Protein AF-A0A960H2F2-F1 (afdb_monomer_lite)

pLDDT: mean 79.86, std 14.3, range [40.44, 92.06]

Secondary structure (DSSP, 8-state):
-PPPHHHHHHHHHHHHHHHHHTT----HHHHHHHHHHHHHS-GGG--HHHHHHHH--HHHHHHHHHHHHHHHHTS--

Sequence (77 aa):
MAPTPRAAERVALDAFNAAQTAGQPITPKFVREHMKKLLAHPPECMCELCDAAARTTMASVWRLAERWGKLKLGRTR

Structure (mmCIF, N/CA/C/O backbone):
data_AF-A0A960H2F2-F1
#
_entry.id   AF-A0A960H2F2-F1
#
loop_
_atom_site.group_PDB
_atom_site.id
_atom_site.type_symbol
_atom_site.label_atom_id
_atom_site.label_alt_id
_atom_site.label_comp_id
_atom_site.label_asym_id
_atom_site.label_entity_id
_atom_site.label_seq_id
_atom_site.pdbx_PDB_ins_code
_atom_site.Cartn_x
_atom_site.Cartn_y
_atom_site.Cartn_z
_atom_site.occupancy
_atom_site.B_iso_or_equiv
_atom_site.auth_seq_id
_atom_site.auth_comp_id
_atom_site.auth_asym_id
_atom_site.auth_atom_id
_atom_site.pdbx_PDB_model_num
ATOM 1 N N . MET A 1 1 ? 17.661 4.875 -4.873 1.00 42.62 1 MET A N 1
ATOM 2 C CA . MET A 1 1 ? 16.574 5.876 -4.979 1.00 42.62 1 MET A CA 1
ATOM 3 C C . MET A 1 1 ? 15.621 5.668 -3.817 1.00 42.62 1 MET A C 1
ATOM 5 O O . MET A 1 1 ? 15.148 4.554 -3.647 1.00 42.62 1 MET A O 1
ATOM 9 N N . ALA A 1 2 ? 15.405 6.686 -2.982 1.00 43.34 2 ALA A N 1
ATOM 10 C CA . ALA A 1 2 ? 14.393 6.620 -1.930 1.00 43.34 2 ALA A CA 1
ATOM 11 C C . ALA A 1 2 ? 12.988 6.625 -2.567 1.00 43.34 2 ALA A C 1
ATOM 13 O O . ALA A 1 2 ? 12.805 7.295 -3.588 1.00 43.34 2 ALA A O 1
ATOM 14 N N . PRO A 1 3 ? 12.008 5.900 -2.004 1.00 50.81 3 PRO A N 1
ATOM 15 C CA . PRO A 1 3 ? 10.647 5.907 -2.521 1.00 50.81 3 PRO A CA 1
ATOM 16 C C . PRO A 1 3 ? 10.084 7.329 -2.465 1.00 50.81 3 PRO A C 1
ATOM 18 O O . PRO A 1 3 ? 10.127 7.973 -1.416 1.00 50.81 3 PRO A O 1
ATOM 21 N N . THR A 1 4 ? 9.585 7.846 -3.589 1.00 56.81 4 THR A N 1
ATOM 22 C CA . THR A 1 4 ? 8.973 9.178 -3.595 1.00 56.81 4 THR A CA 1
ATOM 23 C C . THR A 1 4 ? 7.673 9.137 -2.782 1.00 56.81 4 THR A C 1
ATOM 25 O O . THR A 1 4 ? 6.943 8.141 -2.860 1.00 56.81 4 THR A O 1
ATOM 28 N N . PRO A 1 5 ? 7.341 10.199 -2.020 1.00 64.12 5 PRO A N 1
ATOM 29 C CA . PRO A 1 5 ? 6.086 10.271 -1.267 1.00 64.12 5 PRO A CA 1
ATOM 30 C C . PRO A 1 5 ? 4.874 9.930 -2.144 1.00 64.12 5 PRO A C 1
ATOM 32 O O . PRO A 1 5 ? 4.062 9.091 -1.766 1.00 64.12 5 PRO A O 1
ATOM 35 N N . ARG A 1 6 ? 4.865 10.434 -3.387 1.00 78.12 6 ARG A N 1
ATOM 36 C CA . ARG A 1 6 ? 3.815 10.177 -4.382 1.00 78.12 6 ARG A CA 1
ATOM 37 C C . ARG A 1 6 ? 3.619 8.702 -4.732 1.00 78.12 6 ARG A C 1
AT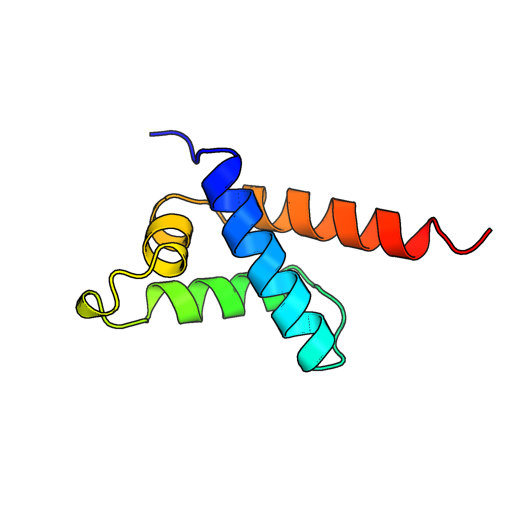OM 39 O O . ARG A 1 6 ? 2.478 8.278 -4.891 1.00 78.12 6 ARG A O 1
ATOM 46 N N . ALA A 1 7 ? 4.690 7.916 -4.867 1.00 83.56 7 ALA A N 1
ATOM 47 C CA . ALA A 1 7 ? 4.573 6.498 -5.215 1.00 83.56 7 ALA A CA 1
ATOM 48 C C . ALA A 1 7 ? 3.943 5.695 -4.066 1.00 83.56 7 ALA A C 1
ATOM 50 O O . ALA A 1 7 ? 3.027 4.900 -4.274 1.00 83.56 7 ALA A O 1
ATOM 51 N N . ALA A 1 8 ? 4.387 5.953 -2.833 1.00 86.31 8 ALA A N 1
ATOM 52 C CA . ALA A 1 8 ? 3.807 5.333 -1.647 1.00 86.31 8 ALA A CA 1
ATOM 53 C C . ALA A 1 8 ? 2.344 5.749 -1.432 1.00 86.31 8 ALA A C 1
ATOM 55 O O . ALA A 1 8 ? 1.522 4.897 -1.108 1.00 86.31 8 ALA A O 1
ATOM 56 N N . GLU A 1 9 ? 2.010 7.023 -1.652 1.00 87.06 9 GLU A N 1
ATOM 57 C CA . GLU A 1 9 ? 0.640 7.543 -1.554 1.00 87.06 9 GLU A CA 1
ATOM 58 C C . GLU A 1 9 ? -0.300 6.887 -2.567 1.00 87.06 9 GLU A C 1
ATOM 60 O O . GLU A 1 9 ? -1.398 6.477 -2.198 1.00 87.06 9 GLU A O 1
ATOM 65 N N . ARG A 1 10 ? 0.138 6.725 -3.821 1.00 89.62 10 ARG A N 1
ATOM 66 C CA . ARG A 1 10 ? -0.660 6.092 -4.881 1.00 89.62 10 ARG A CA 1
ATOM 67 C C . ARG A 1 10 ? -1.019 4.648 -4.527 1.00 89.62 10 ARG A C 1
ATOM 69 O O . ARG A 1 10 ? -2.187 4.272 -4.568 1.00 89.62 10 ARG A O 1
ATOM 76 N N . VAL A 1 11 ? -0.018 3.862 -4.127 1.00 89.44 11 VAL A N 1
ATOM 77 C CA . VAL A 1 11 ? -0.199 2.451 -3.753 1.00 89.44 11 VAL A CA 1
ATOM 78 C C . VAL A 1 11 ? -1.003 2.321 -2.460 1.00 89.44 11 VAL A C 1
ATOM 80 O O . VAL A 1 11 ? -1.834 1.425 -2.343 1.00 89.44 11 VAL A O 1
ATOM 83 N N . ALA A 1 12 ? -0.806 3.226 -1.498 1.00 89.75 12 ALA A N 1
ATOM 84 C CA . ALA A 1 12 ? -1.602 3.248 -0.276 1.00 89.75 12 ALA A CA 1
ATOM 85 C C . ALA A 1 12 ? -3.075 3.551 -0.571 1.00 89.75 12 ALA A C 1
ATOM 87 O O . ALA A 1 12 ? -3.946 2.938 0.045 1.00 89.75 12 ALA A O 1
ATOM 88 N N . LEU A 1 13 ? -3.365 4.479 -1.494 1.00 87.94 13 LEU A N 1
ATOM 89 C CA . LEU A 1 13 ? -4.736 4.860 -1.852 1.00 87.94 13 LEU A CA 1
ATOM 90 C C . LEU A 1 13 ? -5.454 3.706 -2.530 1.00 87.94 13 LEU A C 1
ATOM 92 O O . LEU A 1 13 ? -6.589 3.391 -2.182 1.00 87.94 13 LEU A O 1
ATOM 96 N N . ASP A 1 14 ? -4.761 3.045 -3.448 1.00 90.69 14 ASP A N 1
ATOM 97 C CA . ASP A 1 14 ? -5.282 1.875 -4.132 1.00 90.69 14 ASP A CA 1
ATOM 98 C C . ASP A 1 14 ? -5.531 0.711 -3.161 1.00 90.69 14 ASP A C 1
ATOM 100 O O . ASP A 1 14 ? -6.631 0.165 -3.127 1.00 90.69 14 ASP A O 1
ATOM 104 N N . ALA A 1 15 ? -4.579 0.413 -2.268 1.00 89.75 15 ALA A N 1
ATOM 105 C CA . ALA A 1 15 ? -4.763 -0.595 -1.224 1.00 89.75 15 ALA A CA 1
ATOM 106 C C . ALA A 1 15 ? -5.927 -0.249 -0.277 1.00 89.75 15 ALA A C 1
ATOM 108 O O . ALA A 1 15 ? -6.681 -1.130 0.134 1.00 89.75 15 ALA A O 1
ATOM 109 N N . PHE A 1 16 ? -6.099 1.028 0.071 1.00 87.75 16 PHE A N 1
ATOM 110 C CA . PHE A 1 16 ? -7.206 1.489 0.907 1.00 87.75 16 PHE A CA 1
ATOM 111 C C . PHE A 1 16 ? -8.559 1.330 0.209 1.00 87.75 16 PHE A C 1
ATOM 113 O O . PHE A 1 16 ? -9.508 0.830 0.813 1.00 87.75 16 PHE A O 1
ATOM 120 N N . ASN A 1 17 ? -8.649 1.702 -1.066 1.00 88.75 17 ASN A N 1
ATOM 121 C CA . ASN A 1 17 ? -9.859 1.522 -1.862 1.00 88.75 17 ASN A CA 1
ATOM 122 C C . ASN A 1 17 ? -10.188 0.039 -2.044 1.00 88.75 17 ASN A C 1
ATOM 124 O O . ASN A 1 17 ? -11.321 -0.356 -1.786 1.00 88.75 17 ASN A O 1
ATOM 128 N N . ALA A 1 18 ? -9.196 -0.789 -2.376 1.00 89.56 18 ALA A N 1
ATOM 129 C CA . ALA A 1 18 ? -9.364 -2.231 -2.508 1.00 89.56 18 ALA A CA 1
ATOM 130 C C . ALA A 1 18 ? -9.860 -2.877 -1.202 1.00 89.56 18 ALA A C 1
ATOM 132 O O . ALA A 1 18 ? -10.753 -3.723 -1.237 1.00 89.56 18 ALA A O 1
ATOM 133 N N . ALA A 1 19 ? -9.333 -2.452 -0.047 1.00 88.12 19 ALA A N 1
ATOM 134 C CA . ALA A 1 19 ? -9.792 -2.929 1.256 1.00 88.12 19 ALA A CA 1
ATOM 135 C C . ALA A 1 19 ? -11.261 -2.546 1.516 1.00 88.12 19 ALA A C 1
ATOM 137 O O . ALA A 1 19 ? -12.055 -3.394 1.921 1.00 88.12 19 ALA A O 1
ATOM 138 N N . GLN A 1 20 ? -11.648 -1.301 1.209 1.00 86.56 20 GLN A N 1
ATOM 139 C CA . GLN A 1 20 ? -13.038 -0.852 1.341 1.00 86.56 20 GLN A CA 1
ATOM 140 C C . GLN A 1 20 ? -13.993 -1.596 0.401 1.00 86.56 20 GLN A C 1
ATOM 142 O O . GLN A 1 20 ? -15.058 -2.018 0.842 1.00 86.56 20 GLN A O 1
ATOM 147 N N . THR A 1 21 ? -13.612 -1.803 -0.861 1.00 89.00 21 THR A N 1
ATOM 148 C CA . THR A 1 21 ? -14.402 -2.580 -1.830 1.00 89.00 21 THR A CA 1
ATOM 149 C C . THR A 1 21 ? -14.562 -4.034 -1.389 1.00 89.00 21 THR A C 1
ATOM 151 O O . THR A 1 21 ? -15.624 -4.617 -1.579 1.00 89.00 21 THR A O 1
ATOM 154 N N . ALA A 1 22 ? -13.540 -4.610 -0.753 1.00 87.12 22 ALA A N 1
ATOM 155 C CA . ALA A 1 22 ? -13.601 -5.952 -0.181 1.00 87.12 22 ALA A CA 1
ATOM 156 C C . ALA A 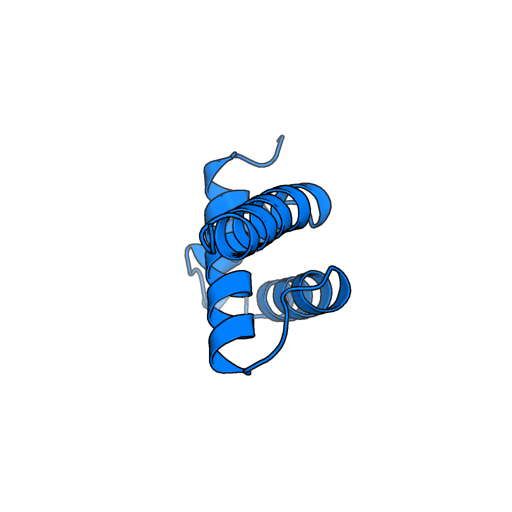1 22 ? -14.377 -6.026 1.150 1.00 87.12 22 ALA A C 1
ATOM 158 O O . ALA A 1 22 ? -14.548 -7.120 1.685 1.00 87.12 22 ALA A O 1
ATOM 159 N N . GLY A 1 23 ? -14.808 -4.892 1.719 1.00 88.06 23 GLY A N 1
ATOM 160 C CA . GLY A 1 23 ? -15.447 -4.839 3.037 1.00 88.06 23 GLY A CA 1
ATOM 161 C C . GLY A 1 23 ? -14.517 -5.254 4.183 1.00 88.06 23 GLY A C 1
ATOM 162 O O . GLY A 1 23 ? -14.983 -5.706 5.226 1.00 88.06 23 GLY A O 1
ATOM 163 N N . GLN A 1 24 ? -13.200 -5.142 3.992 1.00 86.88 24 GLN A N 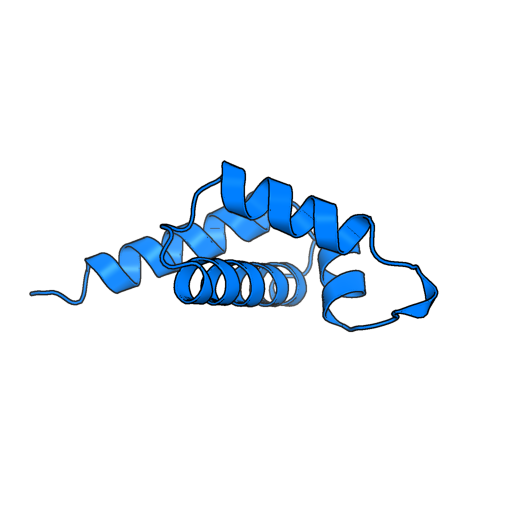1
ATOM 164 C CA . GLN A 1 24 ? -12.190 -5.573 4.955 1.00 86.88 24 GLN A CA 1
ATOM 165 C C . GLN A 1 24 ? -11.413 -4.378 5.519 1.00 86.88 24 GLN A C 1
ATOM 167 O O . GLN A 1 24 ? -11.181 -3.389 4.820 1.00 86.88 24 GLN A O 1
ATOM 172 N N . PRO A 1 25 ? -10.963 -4.446 6.783 1.00 84.69 25 PRO A N 1
ATOM 173 C CA . PRO A 1 25 ? -10.083 -3.424 7.326 1.00 84.69 25 PRO A CA 1
ATOM 174 C C . PRO A 1 25 ? -8.733 -3.437 6.601 1.00 84.69 25 PRO A C 1
ATOM 176 O O . PRO A 1 25 ? -8.181 -4.498 6.290 1.00 84.69 25 PRO A O 1
ATOM 179 N N . ILE A 1 26 ? -8.153 -2.253 6.391 1.00 85.25 26 ILE A N 1
ATOM 180 C CA . ILE A 1 26 ? -6.780 -2.162 5.901 1.00 85.25 26 ILE A CA 1
ATOM 181 C C . ILE A 1 26 ? -5.819 -2.658 6.986 1.00 85.25 26 ILE A C 1
ATOM 183 O O . ILE A 1 26 ? -5.756 -2.126 8.091 1.00 85.25 26 ILE A O 1
ATOM 187 N N . THR A 1 27 ? -5.072 -3.713 6.674 1.00 89.62 27 THR A N 1
ATOM 188 C CA . THR A 1 27 ? -4.108 -4.340 7.587 1.00 89.62 27 THR A CA 1
ATOM 189 C C . THR A 1 27 ? -2.733 -4.438 6.927 1.00 89.62 27 THR A C 1
ATOM 191 O O . THR A 1 27 ? -2.642 -4.410 5.694 1.00 89.62 27 THR A O 1
ATOM 194 N N . PRO A 1 28 ? -1.648 -4.635 7.702 1.00 89.75 28 PRO A N 1
ATOM 195 C CA . PRO A 1 28 ? -0.322 -4.869 7.131 1.00 89.75 28 PRO A CA 1
ATOM 196 C C . PRO A 1 28 ? -0.302 -6.083 6.192 1.00 89.75 28 PRO A C 1
ATOM 198 O O . PRO A 1 28 ? 0.384 -6.073 5.171 1.00 89.75 28 PRO A O 1
ATOM 201 N N . LYS A 1 29 ? -1.087 -7.120 6.522 1.00 91.31 29 LYS A N 1
ATOM 202 C CA . LYS A 1 29 ? -1.261 -8.314 5.687 1.00 91.31 29 LYS A CA 1
ATOM 203 C C . LYS A 1 29 ? -1.930 -7.963 4.358 1.00 91.31 29 LYS A C 1
ATOM 205 O O . LYS A 1 29 ? -1.419 -8.363 3.319 1.00 91.31 29 LYS A O 1
ATOM 210 N N . PHE A 1 30 ? -3.014 -7.186 4.387 1.00 90.88 30 PHE A N 1
ATOM 211 C CA . PHE A 1 30 ? -3.707 -6.751 3.174 1.00 90.88 30 PHE A CA 1
ATOM 212 C C . PHE A 1 30 ? -2.776 -5.959 2.250 1.00 90.88 30 PHE A C 1
ATOM 214 O O . PHE A 1 30 ? -2.643 -6.289 1.078 1.00 90.88 30 PHE A O 1
ATOM 221 N N . VAL A 1 31 ? -2.066 -4.965 2.793 1.00 90.81 31 VAL A N 1
ATOM 222 C CA . VAL A 1 31 ? -1.127 -4.129 2.025 1.00 90.81 31 VAL A CA 1
ATOM 223 C C . VAL A 1 31 ? -0.014 -4.970 1.400 1.00 90.81 31 VAL A C 1
ATOM 225 O O . VAL A 1 31 ? 0.330 -4.764 0.240 1.00 90.81 31 VAL A O 1
ATOM 228 N N . ARG A 1 32 ? 0.524 -5.951 2.136 1.00 92.06 3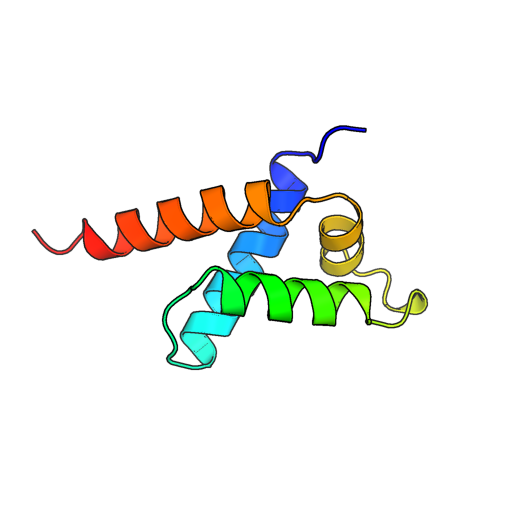2 ARG A N 1
ATOM 229 C CA . ARG A 1 32 ? 1.543 -6.867 1.611 1.00 92.06 32 ARG A CA 1
ATOM 230 C C . ARG A 1 32 ? 1.022 -7.687 0.432 1.00 92.06 32 ARG A C 1
ATOM 232 O O . ARG A 1 32 ? 1.682 -7.728 -0.601 1.00 92.06 32 ARG A O 1
ATOM 239 N N . GLU A 1 33 ? -0.131 -8.334 0.584 1.00 91.56 33 GLU A N 1
ATOM 240 C CA . GLU A 1 33 ? -0.722 -9.144 -0.489 1.00 91.56 33 GLU A CA 1
ATOM 241 C C . GLU A 1 33 ? -1.078 -8.285 -1.704 1.00 91.56 33 GLU A C 1
ATOM 243 O O . GLU A 1 33 ? -0.846 -8.686 -2.841 1.00 91.56 33 GL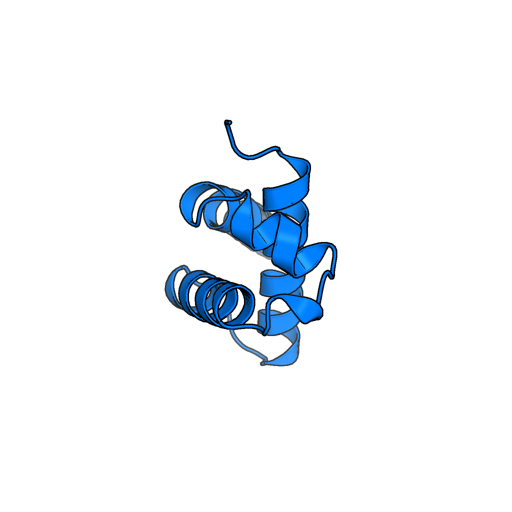U A O 1
ATOM 248 N N . HIS A 1 34 ? -1.577 -7.073 -1.469 1.00 90.31 34 HIS A N 1
ATOM 249 C CA . HIS A 1 34 ? -1.890 -6.116 -2.522 1.00 90.31 34 HIS A CA 1
ATOM 250 C C . HIS A 1 34 ? -0.646 -5.698 -3.309 1.00 90.31 34 HIS A C 1
ATOM 252 O O . HIS A 1 34 ? -0.614 -5.815 -4.530 1.00 90.31 34 HIS A O 1
ATOM 258 N N . MET A 1 35 ? 0.430 -5.312 -2.618 1.00 90.25 35 MET A N 1
ATOM 259 C CA . MET A 1 35 ? 1.708 -5.001 -3.267 1.00 90.25 35 MET A CA 1
ATOM 260 C C . MET A 1 35 ? 2.286 -6.204 -4.013 1.00 90.25 35 MET A C 1
ATOM 262 O O . MET A 1 35 ? 2.813 -6.041 -5.107 1.00 90.25 35 MET A O 1
ATOM 266 N N . LYS A 1 36 ? 2.167 -7.416 -3.458 1.00 90.94 36 LYS A N 1
ATOM 267 C CA . LYS A 1 36 ? 2.617 -8.641 -4.127 1.00 90.94 36 LYS A CA 1
ATOM 268 C C . LYS A 1 36 ? 1.868 -8.870 -5.438 1.00 90.94 36 LYS A C 1
ATOM 270 O O . LYS A 1 36 ? 2.499 -9.231 -6.423 1.00 90.94 36 LYS A O 1
ATOM 275 N N . LYS A 1 37 ? 0.553 -8.627 -5.469 1.00 88.88 37 LYS A N 1
ATOM 276 C CA . LYS A 1 37 ? -0.240 -8.684 -6.705 1.00 88.88 37 LYS A CA 1
ATOM 277 C C . LYS A 1 37 ? 0.245 -7.652 -7.720 1.00 88.88 37 LYS A C 1
ATOM 279 O O . LYS A 1 37 ? 0.487 -8.022 -8.858 1.00 88.88 37 LYS A O 1
ATOM 284 N N . LEU A 1 38 ? 0.470 -6.405 -7.299 1.00 87.50 38 LEU A N 1
ATOM 285 C CA . LEU A 1 38 ? 0.983 -5.347 -8.181 1.00 87.50 38 LEU A CA 1
ATOM 286 C C . LEU A 1 38 ? 2.376 -5.658 -8.744 1.00 87.5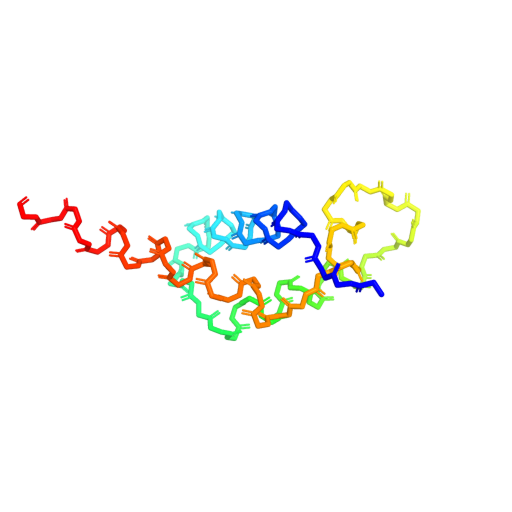0 38 LEU A C 1
ATOM 288 O O . LEU A 1 38 ? 2.644 -5.365 -9.899 1.00 87.50 38 LEU A O 1
ATOM 292 N N . LEU A 1 39 ? 3.255 -6.278 -7.956 1.00 85.94 39 LEU A N 1
ATOM 293 C CA . LEU A 1 39 ? 4.586 -6.692 -8.415 1.00 85.94 39 LEU A CA 1
ATOM 294 C C . LEU A 1 39 ? 4.560 -7.959 -9.282 1.00 85.94 39 LEU A C 1
ATOM 296 O O . LEU A 1 39 ? 5.495 -8.194 -10.039 1.00 85.94 39 LEU A O 1
ATOM 300 N N . ALA A 1 40 ? 3.515 -8.779 -9.162 1.00 88.06 40 ALA A N 1
ATOM 301 C CA . ALA A 1 40 ? 3.297 -9.956 -9.999 1.00 88.06 40 ALA A CA 1
ATOM 302 C C . ALA A 1 40 ? 2.576 -9.627 -11.316 1.00 88.06 40 ALA A C 1
ATOM 304 O O . ALA A 1 40 ? 2.413 -10.517 -12.151 1.00 88.06 40 ALA A O 1
ATOM 305 N N . HIS A 1 41 ? 2.122 -8.383 -11.504 1.00 81.38 41 HIS A N 1
ATOM 306 C CA . HIS A 1 41 ? 1.526 -7.969 -12.767 1.00 81.38 41 HIS A CA 1
ATOM 307 C C . HIS A 1 41 ? 2.557 -8.038 -13.903 1.00 81.38 41 HIS A C 1
ATOM 309 O O . HIS A 1 41 ? 3.734 -7.732 -13.686 1.00 81.38 41 HIS A O 1
ATOM 315 N N . PRO A 1 42 ? 2.123 -8.398 -15.123 1.00 77.12 42 PRO A N 1
ATOM 316 C CA . PRO A 1 42 ? 2.993 -8.403 -16.287 1.00 77.12 42 PRO A CA 1
ATOM 317 C C . PRO A 1 42 ? 3.677 -7.039 -16.489 1.00 77.12 42 PRO A C 1
ATOM 319 O O . PRO A 1 42 ? 3.015 -6.004 -16.358 1.00 77.12 42 PRO A O 1
ATOM 322 N N . PRO A 1 43 ? 4.975 -7.003 -16.844 1.00 64.88 43 PRO A N 1
ATOM 323 C CA . PRO A 1 43 ? 5.727 -5.754 -17.006 1.00 64.88 43 PRO A CA 1
ATOM 324 C C . PRO A 1 43 ? 5.174 -4.862 -18.131 1.00 64.88 43 PRO A C 1
ATOM 326 O O . PRO A 1 43 ? 5.337 -3.645 -18.093 1.00 64.88 43 PRO A O 1
ATOM 329 N N . GLU A 1 44 ? 4.457 -5.451 -19.089 1.00 72.50 44 GLU A N 1
ATOM 330 C CA . GLU A 1 44 ? 3.722 -4.759 -20.158 1.00 72.50 44 GLU A CA 1
ATOM 331 C C . GLU A 1 44 ? 2.536 -3.919 -19.657 1.00 72.50 44 GLU A C 1
ATOM 333 O O . GLU A 1 44 ? 2.056 -3.048 -20.376 1.00 72.50 44 GLU A O 1
ATOM 338 N N . CYS A 1 45 ? 2.081 -4.126 -18.414 1.00 73.06 45 CYS A N 1
ATOM 339 C CA . CYS A 1 45 ? 0.985 -3.356 -17.833 1.00 73.06 45 CYS A CA 1
ATOM 340 C C . CYS A 1 45 ? 1.316 -1.856 -17.769 1.00 73.06 45 CYS A C 1
ATOM 342 O O . CYS A 1 45 ? 0.394 -1.051 -17.880 1.00 73.06 45 CYS A O 1
ATOM 344 N N . MET A 1 46 ? 2.604 -1.493 -17.596 1.00 64.94 46 MET A N 1
ATOM 345 C CA . MET A 1 46 ? 3.174 -0.126 -17.587 1.00 64.94 46 MET A CA 1
ATOM 346 C C . MET A 1 46 ? 2.344 0.949 -16.857 1.00 64.94 46 MET A C 1
ATOM 348 O O . MET A 1 46 ? 2.540 2.148 -17.056 1.00 64.94 46 MET A O 1
ATOM 352 N N . CYS A 1 47 ? 1.412 0.548 -15.994 1.00 80.75 47 CYS A N 1
ATOM 353 C CA . CYS A 1 47 ? 0.509 1.478 -15.359 1.00 80.75 47 CYS A CA 1
ATOM 354 C C . CYS A 1 47 ? 1.256 2.193 -14.237 1.00 80.75 47 CYS A C 1
ATOM 356 O O . CYS A 1 47 ? 2.135 1.626 -13.579 1.00 80.75 47 CYS A O 1
ATOM 358 N N . GLU A 1 48 ? 0.874 3.443 -13.983 1.00 81.50 48 GLU A N 1
ATOM 359 C CA . GLU A 1 48 ? 1.508 4.263 -12.947 1.00 81.50 48 GLU A CA 1
ATOM 360 C C . GLU A 1 48 ? 1.480 3.588 -11.565 1.00 81.50 48 GLU A C 1
ATOM 362 O O . GLU A 1 48 ? 2.315 3.879 -10.715 1.00 81.50 48 GLU A O 1
ATOM 367 N N . LEU A 1 49 ? 0.538 2.667 -11.337 1.00 84.06 49 LEU A N 1
ATOM 368 C CA . LEU A 1 49 ? 0.423 1.901 -10.103 1.00 84.06 49 LEU A CA 1
ATOM 369 C C . LEU A 1 49 ? 1.478 0.786 -9.988 1.00 84.06 49 LEU A C 1
ATOM 371 O O . LEU A 1 49 ? 2.032 0.593 -8.908 1.00 84.06 49 LEU A O 1
ATOM 375 N N . CYS A 1 50 ? 1.789 0.088 -11.084 1.00 83.81 50 CYS A N 1
ATOM 376 C CA . CYS A 1 50 ? 2.855 -0.917 -11.119 1.00 83.81 50 CYS A CA 1
ATOM 377 C C . CYS A 1 50 ? 4.233 -0.253 -10.984 1.00 83.81 50 CYS A C 1
ATOM 379 O O . CYS A 1 50 ? 5.062 -0.718 -10.202 1.00 83.81 50 CYS A O 1
ATOM 381 N N . ASP A 1 51 ? 4.455 0.881 -11.660 1.00 84.19 51 ASP A N 1
ATOM 382 C CA . ASP A 1 51 ? 5.687 1.668 -11.501 1.00 84.19 51 ASP A CA 1
ATOM 383 C C . ASP A 1 51 ? 5.819 2.214 -10.067 1.00 84.19 51 ASP A C 1
ATOM 385 O O . ASP A 1 51 ? 6.873 2.094 -9.438 1.00 84.19 51 ASP A O 1
ATOM 389 N N . ALA A 1 52 ? 4.725 2.720 -9.487 1.00 86.19 52 ALA A N 1
ATOM 390 C CA . ALA A 1 52 ? 4.710 3.160 -8.096 1.00 86.19 52 ALA A CA 1
ATOM 391 C C . ALA A 1 52 ? 4.986 2.011 -7.111 1.00 86.19 52 ALA A C 1
ATOM 393 O O . ALA A 1 52 ? 5.736 2.205 -6.152 1.00 86.19 52 ALA A O 1
ATOM 394 N N . ALA A 1 53 ? 4.428 0.818 -7.348 1.00 86.25 53 ALA A N 1
ATOM 395 C CA . ALA A 1 53 ? 4.683 -0.374 -6.541 1.00 86.25 53 ALA A CA 1
ATOM 396 C C . ALA A 1 53 ? 6.153 -0.812 -6.612 1.00 86.25 53 ALA A C 1
ATOM 398 O O . ALA A 1 53 ? 6.738 -1.129 -5.576 1.00 86.25 53 ALA A O 1
ATOM 399 N N . ALA A 1 54 ? 6.768 -0.754 -7.797 1.00 85.69 54 ALA A N 1
ATOM 400 C CA . ALA A 1 54 ? 8.182 -1.069 -7.998 1.00 85.69 54 ALA A CA 1
ATOM 401 C C . ALA A 1 54 ? 9.130 -0.052 -7.333 1.00 85.69 54 ALA A C 1
ATOM 403 O O . ALA A 1 54 ? 10.237 -0.402 -6.924 1.00 85.69 54 ALA A O 1
ATOM 404 N N . ARG A 1 55 ? 8.705 1.210 -7.199 1.00 86.19 55 ARG A N 1
ATOM 405 C CA . ARG A 1 55 ? 9.508 2.303 -6.619 1.00 86.19 55 ARG A CA 1
ATOM 406 C C . ARG A 1 55 ? 9.236 2.572 -5.142 1.00 86.19 55 ARG A C 1
ATOM 408 O O . ARG A 1 55 ? 9.850 3.479 -4.581 1.00 86.19 55 ARG A O 1
ATOM 415 N N . THR A 1 56 ? 8.316 1.845 -4.510 1.00 87.69 56 THR A N 1
ATOM 416 C CA . THR A 1 56 ? 7.916 2.078 -3.117 1.00 87.69 56 THR A CA 1
ATOM 417 C C . THR A 1 56 ? 8.282 0.929 -2.181 1.00 87.69 56 THR A C 1
ATOM 419 O O . THR A 1 56 ? 8.706 -0.141 -2.603 1.00 87.69 56 THR A O 1
ATOM 422 N N . THR A 1 57 ? 8.127 1.153 -0.874 1.00 88.38 57 THR A N 1
ATOM 423 C CA . THR A 1 57 ? 8.320 0.116 0.147 1.00 88.38 57 THR A CA 1
ATOM 424 C C . THR A 1 57 ? 7.031 -0.136 0.910 1.00 88.38 57 THR A C 1
ATOM 426 O O . THR A 1 57 ? 6.253 0.784 1.170 1.00 88.38 57 THR A O 1
ATOM 429 N N . MET A 1 58 ? 6.843 -1.381 1.348 1.00 88.81 58 MET A N 1
ATOM 430 C CA . MET A 1 58 ? 5.696 -1.769 2.170 1.00 88.81 58 MET A CA 1
ATOM 431 C C . MET A 1 58 ? 5.587 -0.935 3.453 1.00 88.81 58 MET A C 1
ATOM 433 O O . MET A 1 58 ? 4.484 -0.556 3.840 1.00 88.81 58 MET A O 1
ATOM 437 N N . ALA A 1 59 ? 6.717 -0.567 4.064 1.00 87.69 59 ALA A N 1
ATOM 438 C CA . ALA A 1 59 ? 6.739 0.282 5.250 1.00 87.69 59 ALA A CA 1
ATOM 439 C C . ALA A 1 59 ? 6.178 1.691 4.978 1.00 87.69 59 ALA A C 1
ATOM 441 O O . ALA A 1 59 ? 5.377 2.194 5.767 1.00 87.69 59 ALA A O 1
ATOM 442 N N . SER A 1 60 ? 6.559 2.316 3.857 1.00 87.75 60 SER A N 1
ATOM 443 C CA . SER A 1 60 ? 6.041 3.633 3.459 1.00 87.75 60 SER A CA 1
ATOM 444 C C . SER A 1 60 ? 4.544 3.584 3.152 1.00 87.75 60 SER A C 1
ATOM 446 O O . SER A 1 60 ? 3.795 4.450 3.604 1.00 87.75 60 SER A O 1
ATOM 448 N N . VAL A 1 61 ? 4.105 2.549 2.430 1.00 88.00 61 VAL A N 1
ATOM 449 C CA . VAL A 1 61 ? 2.694 2.336 2.074 1.00 88.00 61 VAL A CA 1
ATOM 450 C C . VAL A 1 61 ? 1.846 2.105 3.326 1.00 88.00 61 VAL A C 1
ATOM 452 O O . VAL A 1 61 ? 0.830 2.773 3.511 1.00 88.00 61 VAL A O 1
ATOM 455 N N . TRP A 1 62 ? 2.283 1.218 4.227 1.00 89.06 62 TRP A N 1
ATOM 456 C CA . TRP A 1 62 ? 1.579 0.938 5.480 1.00 89.06 62 TRP A CA 1
ATOM 457 C C . TRP A 1 62 ? 1.448 2.185 6.353 1.00 89.06 62 TRP A C 1
ATOM 459 O O . TRP A 1 62 ? 0.362 2.467 6.849 1.00 89.06 62 TRP A O 1
ATOM 469 N N . ARG A 1 63 ? 2.521 2.969 6.507 1.00 88.12 63 ARG A N 1
ATOM 470 C CA . ARG A 1 63 ? 2.498 4.186 7.332 1.00 88.12 63 ARG A CA 1
ATOM 471 C C . ARG A 1 63 ? 1.447 5.192 6.849 1.00 88.12 63 ARG A C 1
ATOM 473 O O . ARG A 1 63 ? 0.776 5.816 7.668 1.00 88.12 63 ARG A O 1
ATOM 480 N N . LEU A 1 64 ? 1.295 5.346 5.534 1.00 87.06 64 LEU A N 1
ATOM 481 C CA . LEU A 1 64 ? 0.286 6.227 4.938 1.00 87.06 64 LEU A CA 1
ATOM 482 C C . LEU A 1 64 ? -1.128 5.656 5.090 1.00 87.06 64 LEU A C 1
ATOM 484 O O . LEU A 1 64 ? -2.026 6.358 5.556 1.00 87.06 64 LEU A O 1
ATOM 488 N N . ALA A 1 65 ? -1.304 4.372 4.778 1.00 82.25 65 ALA A N 1
ATOM 489 C CA . ALA A 1 65 ? -2.577 3.673 4.918 1.00 82.25 65 ALA A CA 1
ATOM 490 C C . ALA A 1 65 ? -3.099 3.677 6.367 1.00 82.25 65 ALA A C 1
ATOM 492 O O . ALA A 1 65 ? -4.273 3.961 6.607 1.00 82.25 65 ALA A O 1
ATOM 493 N N . GLU A 1 66 ? -2.228 3.421 7.346 1.00 84.12 66 GLU A N 1
ATOM 494 C CA . GLU A 1 66 ? -2.563 3.450 8.772 1.00 84.12 66 GLU A CA 1
ATOM 495 C C . GLU A 1 66 ? -2.992 4.854 9.213 1.00 84.12 66 GLU A C 1
ATOM 497 O O . GLU A 1 66 ? -3.975 5.006 9.941 1.00 84.12 66 GLU A O 1
ATOM 502 N N . ARG A 1 67 ? -2.295 5.898 8.743 1.00 84.12 67 ARG A N 1
ATOM 503 C CA . ARG A 1 67 ? -2.655 7.290 9.039 1.00 84.12 67 ARG A CA 1
ATOM 504 C C . ARG A 1 67 ? -4.068 7.615 8.552 1.00 84.12 67 ARG A C 1
ATOM 506 O O . ARG A 1 67 ? -4.818 8.266 9.275 1.00 84.12 67 ARG A O 1
ATOM 513 N N . TRP A 1 68 ? -4.459 7.138 7.373 1.00 76.75 68 TRP A N 1
ATOM 514 C CA . TRP A 1 68 ? -5.825 7.310 6.870 1.00 76.75 68 TRP A CA 1
ATOM 515 C C . TRP A 1 68 ? -6.856 6.462 7.612 1.00 76.75 68 TRP A C 1
ATOM 517 O O . TRP A 1 68 ? -7.946 6.956 7.894 1.00 76.75 68 TRP A O 1
ATOM 527 N N . GLY A 1 69 ? -6.508 5.231 7.999 1.00 70.50 69 GLY A N 1
ATOM 528 C CA . GLY A 1 69 ? -7.346 4.407 8.874 1.00 70.50 69 GLY A CA 1
ATOM 529 C C . GLY A 1 69 ? -7.638 5.103 10.208 1.00 70.50 69 GLY A C 1
ATOM 530 O O . GLY A 1 69 ? -8.794 5.201 10.618 1.00 70.50 69 GLY A O 1
ATOM 531 N N . LYS A 1 70 ? -6.612 5.689 10.838 1.00 72.06 70 LYS A N 1
ATOM 532 C CA . LYS A 1 70 ? -6.745 6.496 12.062 1.00 72.06 70 LYS A CA 1
ATOM 533 C C . LYS A 1 70 ? -7.584 7.759 11.841 1.00 72.06 70 LYS A C 1
ATOM 535 O O . LYS A 1 70 ? -8.414 8.082 12.682 1.00 72.06 70 LYS A O 1
ATOM 540 N N . LEU A 1 71 ? -7.422 8.448 10.707 1.00 65.12 71 LEU A N 1
ATOM 541 C CA . LEU A 1 71 ? -8.230 9.628 10.364 1.00 65.12 71 LEU A CA 1
ATOM 542 C C . LEU A 1 71 ? -9.712 9.291 10.135 1.00 65.12 71 LEU A C 1
ATOM 544 O O . LEU A 1 71 ? -10.569 10.079 10.527 1.00 65.12 71 LEU A O 1
ATOM 548 N N . LYS A 1 72 ? -10.035 8.127 9.552 1.00 57.66 72 LYS A N 1
ATOM 549 C CA . LYS A 1 72 ? -11.429 7.663 9.446 1.00 57.66 72 LYS A CA 1
ATOM 550 C C . LYS A 1 72 ? -12.028 7.276 10.800 1.00 57.66 72 LYS A C 1
ATOM 552 O O . LYS A 1 72 ? -13.191 7.580 11.028 1.00 57.66 72 LYS A O 1
ATOM 557 N N . LEU A 1 73 ? -11.249 6.673 11.702 1.00 52.72 73 LEU A N 1
ATOM 558 C CA . LEU A 1 73 ? -11.692 6.343 13.068 1.00 52.72 73 LEU A CA 1
ATOM 559 C C . LEU A 1 73 ? -11.820 7.580 13.978 1.00 52.72 73 LEU A C 1
ATOM 561 O O . LEU A 1 73 ? -12.575 7.564 14.946 1.00 52.72 73 LEU A O 1
ATOM 565 N N . GLY A 1 74 ? -11.095 8.659 13.670 1.00 42.06 74 GLY A N 1
ATOM 566 C CA . GLY A 1 74 ? -11.124 9.917 14.419 1.00 42.06 74 GLY A CA 1
ATOM 567 C C . GLY A 1 74 ? -12.259 10.877 14.048 1.00 42.06 74 GLY A C 1
ATOM 568 O O . GLY A 1 74 ? -12.449 11.863 14.749 1.00 42.06 74 GLY A O 1
ATOM 569 N N . ARG A 1 75 ? -13.024 10.614 12.976 1.00 44.25 75 ARG A N 1
ATOM 570 C CA . ARG A 1 75 ? -14.110 11.495 12.492 1.00 44.25 75 ARG A CA 1
ATOM 571 C C . ARG A 1 75 ? -15.503 11.093 13.011 1.00 44.25 75 ARG A C 1
ATOM 573 O O . ARG A 1 75 ? -16.510 11.406 12.386 1.00 44.25 75 ARG A O 1
ATOM 580 N N . THR A 1 76 ? -15.540 10.391 14.142 1.00 42.91 76 THR A N 1
ATOM 581 C CA . THR A 1 76 ? -16.751 9.950 14.864 1.00 42.91 76 THR A CA 1
ATOM 582 C C . THR A 1 76 ? -16.871 10.604 16.246 1.00 42.91 76 THR A C 1
ATOM 584 O O . THR A 1 76 ? -17.282 9.961 17.210 1.00 42.91 76 THR A O 1
ATOM 587 N N . ARG A 1 77 ? -16.492 11.879 16.374 1.00 40.44 77 ARG A N 1
ATOM 588 C CA . ARG A 1 77 ? -16.837 12.700 17.540 1.00 40.44 77 ARG A CA 1
ATOM 589 C C . ARG A 1 77 ? -17.364 14.049 17.104 1.00 40.44 77 ARG A C 1
ATOM 591 O O . ARG A 1 77 ? -16.746 14.624 16.182 1.00 40.44 77 ARG A O 1
#

Radius of gyration: 12.55 Å; chains: 1; bounding box: 33×23×38 Å

Foldseek 3Di:
DAQDLVLLLLLLVVLLVVCVVVVHQRDLVSSVVSLVVLCPDDPVVVDSNNVSSVRHDSVSNVVNNVVVSVVVVVVPD